Protein AF-A0A7S1CQ48-F1 (afdb_monomer)

Nearest PDB structures (foldseek):
  3hzj-assembly1_A  TM=7.759E-01  e=1.231E-02  Homo sapiens
  4p17-assembly2_B  TM=7.036E-01  e=7.770E-02  Chlamydomonas reinhardtii
  5tub-assembly2_B  TM=5.772E-01  e=1.248E-01  Squalomorphii
  5tuc-assembly2_B  TM=7.593E-01  e=6.379E-01  Sus scrofa
  5tuc-assembly1_A  TM=6.114E-01  e=2.347E-01  Sus scrofa

Sequence (136 aa):
DKYRLLIWRFLLRLPENHDAYRNLVSRGVHSSCEDLHLRYPIRDNRLFRKLRRCLSAVAFWSPVFGELPYLPALAFPFVKLFQRDDISAFETLLAVLLNWGSSWVETFPHAPLQLMGQAEVLLAHHDPELADHLRR

Mean predicted aligned error: 3.9 Å

Radius of gyration: 17.31 Å; Cα contacts (8 Å, |Δi|>4): 118; chains: 1; bounding box: 38×33×51 Å

Structure (mmCIF, N/CA/C/O backbone):
data_AF-A0A7S1CQ48-F1
#
_entry.id   AF-A0A7S1CQ48-F1
#
loop_
_atom_site.group_PDB
_atom_site.id
_atom_site.type_symbol
_atom_site.label_atom_id
_atom_site.label_alt_id
_atom_site.label_comp_id
_atom_site.label_asym_id
_atom_site.label_entity_id
_atom_site.label_seq_id
_atom_site.pdbx_PDB_ins_code
_atom_site.Cartn_x
_atom_site.Cartn_y
_atom_site.Cartn_z
_atom_site.occupancy
_atom_site.B_iso_or_equiv
_atom_site.auth_seq_id
_atom_site.auth_comp_id
_atom_site.auth_asym_id
_atom_site.auth_atom_id
_atom_site.pdbx_PDB_model_num
ATOM 1 N N . ASP A 1 1 ? -0.543 -20.454 6.769 1.00 64.56 1 ASP A N 1
ATOM 2 C CA . ASP A 1 1 ? -1.172 -19.215 7.292 1.00 64.56 1 ASP A CA 1
ATOM 3 C C . ASP A 1 1 ? -0.915 -18.859 8.757 1.00 64.56 1 ASP A C 1
ATOM 5 O O . ASP A 1 1 ? -0.738 -17.676 9.015 1.00 64.56 1 ASP A O 1
ATOM 9 N N . LYS A 1 2 ? -0.875 -19.809 9.710 1.00 80.19 2 LYS A N 1
ATOM 10 C CA . LYS A 1 2 ? -0.880 -19.541 11.171 1.00 80.19 2 LYS A CA 1
ATOM 11 C C . LYS A 1 2 ? 0.087 -18.450 11.674 1.00 80.19 2 LYS A C 1
ATOM 13 O O . LYS A 1 2 ? -0.277 -17.702 12.570 1.00 80.19 2 LYS A O 1
ATOM 18 N N . TYR A 1 3 ? 1.281 -18.334 11.090 1.00 91.62 3 TYR A N 1
ATOM 19 C CA . TYR A 1 3 ? 2.310 -17.372 11.521 1.00 91.62 3 TYR A CA 1
ATOM 20 C C . TYR A 1 3 ? 2.502 -16.193 10.570 1.00 91.62 3 TYR A C 1
ATOM 22 O O . TYR A 1 3 ? 3.353 -15.347 10.817 1.00 91.62 3 TYR A O 1
ATOM 30 N N . ARG A 1 4 ? 1.725 -16.109 9.483 1.00 90.69 4 ARG A N 1
ATOM 31 C CA . ARG A 1 4 ? 1.972 -15.135 8.412 1.00 90.69 4 ARG A CA 1
ATOM 32 C C . ARG A 1 4 ? 1.939 -13.696 8.930 1.00 90.69 4 ARG A C 1
ATOM 34 O O . ARG A 1 4 ? 2.836 -12.932 8.612 1.00 90.69 4 ARG A O 1
ATOM 41 N N . LEU A 1 5 ? 0.972 -13.359 9.785 1.00 92.00 5 LEU A N 1
ATOM 42 C CA . LEU A 1 5 ? 0.873 -12.034 10.414 1.00 92.00 5 LEU A CA 1
ATOM 43 C C . LEU A 1 5 ? 2.121 -11.682 11.235 1.00 92.00 5 LEU A C 1
ATOM 45 O O . LEU A 1 5 ? 2.645 -10.578 11.126 1.00 92.00 5 LEU A O 1
ATOM 49 N N . LEU A 1 6 ? 2.605 -12.642 12.025 1.00 92.31 6 LEU A N 1
ATOM 50 C CA . LEU A 1 6 ? 3.776 -12.468 12.879 1.00 92.31 6 LEU A CA 1
ATOM 51 C C . LEU A 1 6 ? 5.056 -12.329 12.048 1.00 92.31 6 LEU A C 1
ATOM 53 O O . LEU A 1 6 ? 5.876 -11.467 12.338 1.00 92.31 6 LEU A O 1
ATOM 57 N N . ILE A 1 7 ? 5.189 -13.120 10.980 1.00 94.06 7 ILE A N 1
ATOM 58 C CA . ILE A 1 7 ? 6.312 -13.034 10.039 1.00 94.06 7 ILE A CA 1
ATOM 59 C C . ILE A 1 7 ? 6.354 -11.652 9.380 1.00 94.06 7 ILE A C 1
ATOM 61 O O . ILE A 1 7 ? 7.412 -11.036 9.363 1.00 94.06 7 ILE A O 1
ATOM 65 N N . TRP A 1 8 ? 5.224 -11.134 8.887 1.00 94.56 8 TRP A N 1
ATOM 66 C CA . TRP A 1 8 ? 5.179 -9.796 8.285 1.00 94.56 8 TRP A CA 1
ATOM 67 C C . TRP A 1 8 ? 5.573 -8.701 9.281 1.00 94.56 8 TRP A C 1
ATOM 69 O O . TRP A 1 8 ? 6.428 -7.877 8.960 1.00 94.56 8 TRP A O 1
ATOM 79 N N . ARG A 1 9 ? 5.015 -8.731 10.501 1.00 94.31 9 ARG A N 1
ATOM 80 C CA . ARG A 1 9 ? 5.366 -7.779 11.571 1.00 94.31 9 ARG A CA 1
ATOM 81 C C . ARG A 1 9 ? 6.857 -7.812 11.896 1.00 94.31 9 ARG A C 1
ATOM 83 O O . ARG A 1 9 ? 7.485 -6.763 12.001 1.00 94.31 9 ARG A O 1
ATOM 90 N N . PHE A 1 10 ? 7.416 -9.015 12.008 1.00 95.81 10 PHE A N 1
ATOM 91 C CA . PHE A 1 10 ? 8.822 -9.227 12.327 1.00 95.81 10 PHE A CA 1
ATOM 92 C C . PHE A 1 10 ? 9.758 -8.772 11.199 1.00 95.81 10 PHE A C 1
ATOM 94 O O . PHE A 1 10 ? 10.683 -8.003 11.452 1.00 95.81 10 PHE A O 1
ATOM 101 N N . LEU A 1 11 ? 9.513 -9.212 9.959 1.00 95.56 11 LEU A N 1
ATOM 102 C CA . LEU A 1 11 ? 10.363 -8.889 8.807 1.00 95.56 11 LEU A CA 1
ATOM 103 C C . LEU A 1 11 ? 10.389 -7.387 8.520 1.00 95.56 11 LEU A C 1
ATOM 105 O O . LEU A 1 11 ? 11.448 -6.843 8.224 1.00 95.56 11 LEU A O 1
ATOM 109 N N . LEU A 1 12 ? 9.236 -6.723 8.631 1.00 95.56 12 LEU A N 1
ATOM 110 C CA . LEU A 1 12 ? 9.115 -5.288 8.373 1.00 95.56 12 LEU A CA 1
ATOM 111 C C . LEU A 1 12 ? 9.408 -4.414 9.595 1.00 95.56 12 LEU A C 1
ATOM 113 O O . LEU A 1 12 ? 9.446 -3.196 9.451 1.00 95.56 12 LEU A O 1
ATOM 117 N N . ARG A 1 13 ? 9.611 -5.014 10.777 1.00 96.12 13 ARG A N 1
ATOM 118 C CA . ARG A 1 13 ? 9.835 -4.307 12.050 1.00 96.12 13 ARG A CA 1
ATOM 119 C C . ARG A 1 13 ? 8.796 -3.205 12.277 1.00 96.12 13 ARG A C 1
ATOM 121 O O . ARG A 1 13 ? 9.150 -2.044 12.476 1.00 96.12 13 ARG A O 1
ATOM 128 N N . LEU A 1 14 ? 7.517 -3.574 12.183 1.00 96.38 14 LEU A N 1
ATOM 129 C CA . LEU A 1 14 ? 6.431 -2.598 12.272 1.00 96.38 14 LEU A CA 1
ATOM 130 C C . LEU A 1 14 ? 6.478 -1.853 13.619 1.00 96.38 14 LEU A C 1
ATOM 132 O O . LEU A 1 14 ? 6.674 -2.500 14.650 1.00 96.38 14 LEU A O 1
ATOM 136 N N . PRO A 1 15 ? 6.340 -0.515 13.616 1.00 95.94 15 PRO A N 1
ATOM 137 C CA . PRO A 1 15 ? 6.573 0.298 14.805 1.00 95.94 15 PRO A CA 1
ATOM 138 C C . PRO A 1 15 ? 5.411 0.292 15.803 1.00 95.94 15 PRO A C 1
ATOM 140 O O . PRO A 1 15 ? 5.616 0.724 16.935 1.00 95.94 15 PRO A O 1
ATOM 143 N N . GLU A 1 16 ? 4.215 -0.157 15.410 1.00 96.06 16 GLU A N 1
ATOM 144 C CA . GLU A 1 16 ? 3.016 -0.163 16.259 1.00 96.06 16 GLU A CA 1
ATOM 145 C C . GLU A 1 16 ? 2.691 1.235 16.823 1.00 96.06 16 GLU A C 1
ATOM 147 O O . GLU A 1 16 ? 2.298 1.410 17.979 1.00 96.06 16 GLU A O 1
ATOM 152 N N . ASN A 1 17 ? 2.849 2.271 15.993 1.00 97.25 17 ASN A N 1
ATOM 153 C CA . ASN A 1 17 ? 2.644 3.662 16.385 1.00 97.25 17 ASN A CA 1
ATOM 154 C C . ASN A 1 17 ? 1.151 4.027 16.383 1.00 97.25 17 ASN A C 1
ATOM 156 O O . ASN A 1 17 ? 0.624 4.719 15.501 1.00 97.25 17 ASN A O 1
ATOM 160 N N . HIS A 1 18 ? 0.456 3.544 17.412 1.00 97.44 18 HIS A N 1
ATOM 161 C CA . HIS A 1 18 ? -0.978 3.742 17.599 1.00 97.44 18 HIS A CA 1
ATOM 162 C C . HIS A 1 18 ? -1.393 5.214 17.627 1.00 97.44 18 HIS A C 1
ATOM 164 O O . HIS A 1 18 ? -2.483 5.542 17.1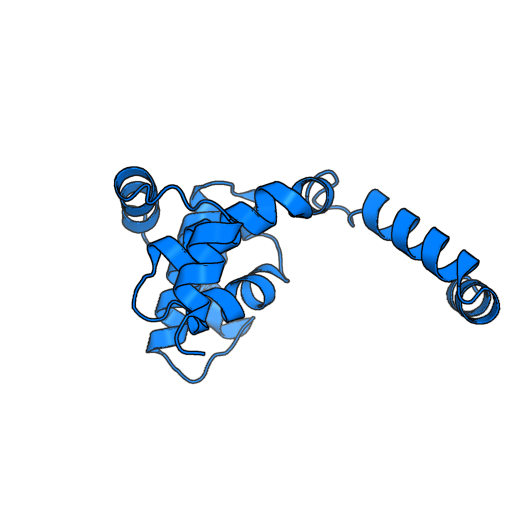57 1.00 97.44 18 HIS A O 1
ATOM 170 N N . ASP A 1 19 ? -0.557 6.107 18.149 1.00 97.94 19 ASP A N 1
ATOM 171 C CA . ASP A 1 19 ? -0.885 7.528 18.272 1.00 97.94 19 ASP A CA 1
ATOM 172 C C . ASP A 1 19 ? -0.874 8.230 16.918 1.00 97.94 19 ASP A C 1
ATOM 174 O O . ASP A 1 19 ? -1.844 8.911 16.567 1.00 97.94 19 ASP A O 1
ATOM 178 N N . ALA A 1 20 ? 0.174 8.008 16.121 1.00 97.06 20 ALA A N 1
ATOM 179 C CA . ALA A 1 20 ? 0.257 8.549 14.770 1.00 97.06 20 ALA A CA 1
ATOM 180 C C . ALA A 1 20 ? -0.879 8.010 13.889 1.00 97.06 20 ALA A C 1
ATOM 182 O O . ALA A 1 20 ? -1.566 8.784 13.218 1.00 97.06 20 ALA A O 1
ATOM 183 N N . TYR A 1 21 ? -1.140 6.699 13.947 1.00 98.00 21 TYR A N 1
ATOM 184 C CA . TYR A 1 21 ? -2.223 6.091 13.176 1.00 98.00 21 TYR A CA 1
ATOM 185 C C . TYR A 1 21 ? -3.600 6.641 13.573 1.00 98.00 21 TYR A C 1
ATOM 187 O O . TYR A 1 21 ? -4.394 7.013 12.704 1.00 98.00 21 TYR A O 1
ATOM 195 N N . ARG A 1 22 ? -3.885 6.765 14.879 1.00 97.94 22 ARG A N 1
ATOM 196 C CA . ARG A 1 22 ? -5.148 7.348 15.364 1.00 97.94 22 ARG A CA 1
ATOM 197 C C . ARG A 1 22 ? -5.339 8.789 14.894 1.00 97.94 22 ARG A C 1
ATOM 199 O O . ARG A 1 22 ? -6.450 9.133 14.498 1.00 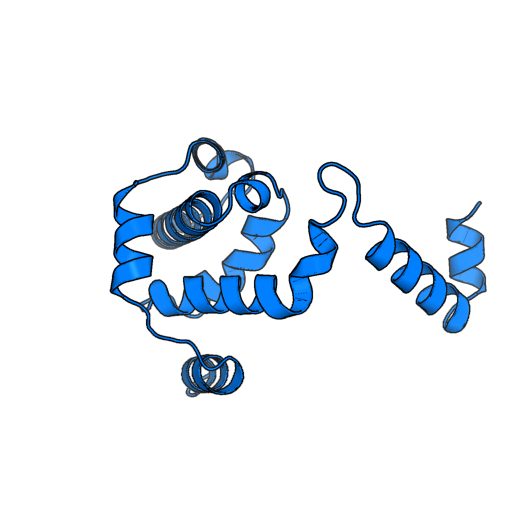97.94 22 ARG A O 1
ATOM 206 N N . ASN A 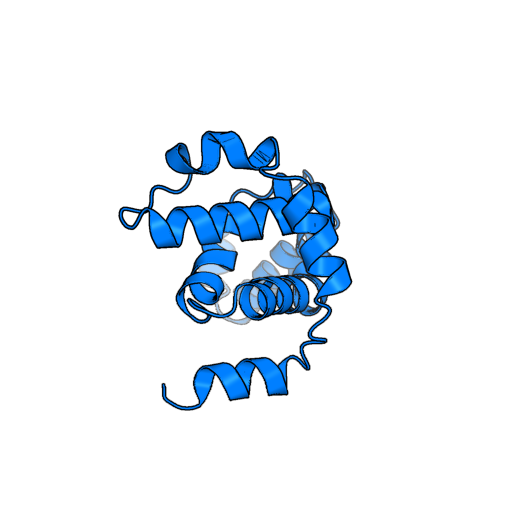1 23 ? -4.276 9.594 14.886 1.00 98.25 23 ASN A N 1
ATOM 207 C CA . ASN A 1 23 ? -4.309 10.978 14.402 1.00 98.25 23 ASN A CA 1
ATOM 208 C C . ASN A 1 23 ? -4.615 11.102 12.902 1.00 98.25 23 ASN A C 1
ATOM 210 O O . ASN A 1 23 ? -5.175 12.108 12.469 1.00 98.25 23 ASN A O 1
ATOM 214 N N . LEU A 1 24 ? -4.237 10.110 12.095 1.00 98.06 24 LEU A N 1
ATOM 215 C CA . LEU A 1 24 ? -4.564 10.087 10.668 1.00 98.06 24 LEU A CA 1
ATOM 216 C C . LEU A 1 24 ? -6.007 9.630 10.442 1.00 98.06 24 LEU A C 1
ATOM 218 O O . LEU A 1 24 ? -6.742 10.248 9.677 1.00 98.06 24 LEU A O 1
ATOM 222 N N . VAL A 1 25 ? -6.435 8.574 11.138 1.00 97.44 25 VAL A N 1
ATOM 223 C CA . VAL A 1 25 ? -7.792 8.020 11.002 1.00 97.44 25 VAL A CA 1
ATOM 224 C C . VAL A 1 25 ? -8.866 8.979 11.521 1.00 97.44 25 VAL A C 1
ATOM 226 O O . VAL A 1 25 ? -9.965 9.011 10.965 1.00 97.44 25 VAL A O 1
ATOM 229 N N . SER A 1 26 ? -8.572 9.777 12.553 1.00 97.88 26 SER A N 1
ATOM 230 C CA . SER A 1 26 ? -9.516 10.758 13.109 1.00 97.88 26 SER A CA 1
ATOM 231 C C . SER A 1 26 ? -9.922 11.847 12.109 1.00 97.88 26 SER A C 1
ATOM 233 O O . SER A 1 26 ? -10.985 12.441 12.267 1.00 97.88 26 SER A O 1
ATOM 235 N N . ARG A 1 27 ? -9.133 12.063 11.048 1.00 97.81 27 ARG A N 1
ATOM 236 C CA . ARG A 1 27 ? -9.431 13.009 9.959 1.00 97.81 27 ARG A CA 1
ATOM 237 C C . ARG A 1 27 ? -10.532 12.522 9.012 1.00 97.81 27 ARG A C 1
ATOM 239 O O . ARG A 1 27 ? -10.995 13.283 8.171 1.00 97.81 27 ARG A O 1
ATOM 246 N N . GLY A 1 28 ? -10.976 11.273 9.151 1.00 97.06 28 GLY A N 1
ATOM 247 C CA . GLY A 1 28 ? -12.082 10.722 8.377 1.00 97.06 28 GLY A CA 1
ATOM 248 C C . GLY A 1 28 ? -11.663 10.206 7.000 1.00 97.06 28 GLY A C 1
ATOM 249 O O . GLY A 1 28 ? -10.629 9.556 6.852 1.00 97.06 28 GLY A O 1
ATOM 250 N N . VAL A 1 29 ? -12.525 10.409 6.003 1.00 97.69 29 VAL A N 1
ATOM 251 C CA . VAL A 1 29 ? -12.284 9.971 4.621 1.00 97.69 29 VAL A CA 1
ATOM 252 C C . VAL A 1 29 ? -11.607 11.109 3.864 1.00 97.69 29 VAL A C 1
ATOM 254 O O . VAL A 1 29 ? -12.094 12.233 3.887 1.00 97.69 29 VAL A O 1
ATOM 257 N N . HIS A 1 30 ? -10.486 10.814 3.211 1.00 98.00 30 HIS A N 1
ATOM 258 C CA . HIS A 1 30 ? -9.790 11.774 2.355 1.00 98.00 30 HIS A CA 1
ATOM 259 C C . HIS A 1 30 ? -10.579 11.990 1.053 1.00 98.00 30 HIS A C 1
ATOM 261 O O . HIS A 1 30 ? -11.160 11.030 0.541 1.00 98.00 30 HIS A O 1
ATOM 267 N N . SER A 1 31 ? -10.554 13.199 0.484 1.00 96.88 31 SER A N 1
ATOM 268 C CA . SER A 1 31 ? -11.293 13.545 -0.747 1.00 96.88 31 SER A CA 1
ATOM 269 C C . SER A 1 31 ? -10.954 12.612 -1.914 1.00 96.88 31 SER A C 1
ATOM 271 O O . SER A 1 31 ? -11.837 12.085 -2.585 1.00 96.88 31 SER A O 1
ATOM 273 N N . SER A 1 32 ? -9.672 12.271 -2.073 1.00 95.38 32 SER A N 1
ATOM 274 C CA . SER A 1 32 ? -9.217 11.310 -3.089 1.00 95.38 32 SER A CA 1
ATOM 275 C C . SER A 1 32 ? -9.779 9.888 -2.920 1.00 95.38 32 SER A C 1
ATOM 277 O O . SER A 1 32 ? -9.591 9.047 -3.796 1.00 95.38 32 SER A O 1
ATOM 279 N N . CYS A 1 33 ? -10.456 9.579 -1.810 1.00 96.00 33 CYS A N 1
ATOM 280 C CA . CYS A 1 33 ? -11.051 8.275 -1.511 1.00 96.00 33 CYS A CA 1
ATOM 281 C C . CYS A 1 33 ? -12.591 8.263 -1.560 1.00 96.00 33 CYS A C 1
ATOM 283 O O . CYS A 1 33 ? -13.178 7.203 -1.308 1.00 96.00 33 CYS A O 1
ATOM 285 N N . GLU A 1 34 ? -13.254 9.381 -1.873 1.00 94.81 34 GLU A N 1
ATOM 286 C CA . GLU A 1 34 ? -14.724 9.472 -1.943 1.00 94.81 34 GLU A CA 1
ATOM 287 C C . GLU A 1 34 ? -15.290 8.505 -2.998 1.00 94.81 34 GLU A C 1
ATOM 289 O O . GLU A 1 34 ? -16.062 7.587 -2.684 1.00 94.81 34 GLU A O 1
ATOM 294 N N . ASP A 1 35 ? -14.754 8.585 -4.214 1.00 94.31 35 ASP A N 1
ATOM 295 C CA . ASP A 1 35 ? -15.160 7.768 -5.364 1.00 94.31 35 ASP A CA 1
ATOM 296 C C . ASP A 1 35 ? -14.418 6.429 -5.466 1.00 94.31 35 ASP A C 1
ATOM 298 O O . ASP A 1 35 ? -14.372 5.781 -6.516 1.00 94.31 35 ASP A O 1
ATOM 302 N N . LEU A 1 36 ? -13.810 5.963 -4.369 1.00 95.81 36 LEU A N 1
ATOM 303 C CA . LEU A 1 36 ? -13.073 4.694 -4.367 1.00 95.81 36 LEU A CA 1
ATOM 304 C C . LEU A 1 36 ? -13.954 3.503 -4.782 1.00 95.81 36 LEU A C 1
ATOM 306 O O . LEU A 1 36 ? -13.472 2.579 -5.426 1.00 95.81 36 LEU A O 1
ATOM 310 N N . HIS A 1 37 ? -15.239 3.526 -4.435 1.00 94.56 37 HIS A N 1
ATOM 311 C CA . HIS A 1 37 ? -16.184 2.455 -4.754 1.00 94.56 37 HIS A CA 1
ATOM 312 C C . HIS A 1 37 ? -16.426 2.290 -6.263 1.00 94.56 37 HIS A C 1
ATOM 314 O O . HIS A 1 37 ? -16.696 1.176 -6.707 1.00 94.56 37 HIS A O 1
ATOM 320 N N . LEU A 1 38 ? -16.290 3.372 -7.038 1.00 94.94 38 LEU A N 1
ATOM 321 C CA . LEU A 1 38 ? -16.411 3.357 -8.497 1.00 94.94 38 LEU A CA 1
ATOM 322 C C . LEU A 1 38 ? -15.145 2.788 -9.148 1.00 94.94 38 LEU A C 1
ATOM 324 O O . LEU A 1 38 ? -15.229 1.982 -10.069 1.00 94.94 38 LEU A O 1
ATOM 328 N N . ARG A 1 39 ? -13.968 3.180 -8.643 1.00 93.62 39 ARG A N 1
ATOM 329 C CA . ARG A 1 39 ? -12.663 2.794 -9.211 1.00 93.62 39 ARG A CA 1
ATOM 330 C C . ARG A 1 39 ? -12.184 1.409 -8.772 1.00 93.62 39 ARG A C 1
ATOM 332 O O . ARG A 1 39 ? -11.457 0.752 -9.509 1.00 93.62 39 ARG A O 1
ATOM 339 N N . TYR A 1 40 ? -12.563 0.968 -7.574 1.00 95.19 40 TYR A N 1
ATOM 340 C CA . TYR A 1 40 ? -12.155 -0.317 -7.006 1.00 95.19 40 TYR A CA 1
ATOM 341 C C . TYR A 1 40 ? -13.329 -0.985 -6.260 1.00 95.19 40 TYR A C 1
ATOM 343 O O . TYR A 1 40 ? -13.383 -0.971 -5.023 1.00 95.19 40 TYR A O 1
ATOM 351 N N . PRO A 1 41 ? -14.309 -1.549 -6.995 1.00 94.00 41 PRO A N 1
ATOM 352 C CA . PRO A 1 41 ? -15.507 -2.129 -6.399 1.00 94.00 41 PRO A CA 1
ATOM 353 C C . PRO A 1 41 ? -15.187 -3.420 -5.631 1.00 94.00 41 PRO A C 1
ATOM 355 O O . PRO A 1 41 ? -14.661 -4.388 -6.179 1.00 94.00 41 PRO A O 1
ATOM 358 N N . ILE A 1 42 ? -15.561 -3.464 -4.350 1.00 95.12 42 ILE A N 1
ATOM 359 C CA . ILE A 1 42 ? -15.420 -4.643 -3.483 1.00 95.12 42 ILE A CA 1
ATOM 360 C C . ILE A 1 42 ? -16.802 -5.030 -2.957 1.00 95.12 42 ILE A C 1
ATOM 362 O O . ILE A 1 42 ? -17.481 -4.215 -2.340 1.00 95.12 42 ILE A O 1
ATOM 366 N N . ARG A 1 43 ? -17.198 -6.296 -3.146 1.00 94.19 43 ARG A N 1
ATOM 367 C CA . ARG A 1 43 ? -18.500 -6.815 -2.675 1.00 94.19 43 ARG A CA 1
ATOM 368 C C . ARG A 1 43 ? -18.631 -6.821 -1.147 1.00 94.19 43 ARG A C 1
ATOM 370 O O . ARG A 1 43 ? -19.707 -6.580 -0.613 1.00 94.19 43 ARG A O 1
ATOM 377 N N . ASP A 1 44 ? -17.546 -7.117 -0.434 1.00 96.50 44 ASP A N 1
ATOM 378 C CA . ASP A 1 44 ? -17.519 -7.089 1.030 1.00 96.50 44 ASP A CA 1
ATOM 379 C C . ASP A 1 44 ? -17.411 -5.643 1.547 1.00 96.50 44 ASP A C 1
ATOM 381 O O . ASP A 1 44 ? -16.331 -5.050 1.595 1.00 96.50 44 ASP A O 1
ATOM 385 N N . ASN A 1 45 ? -18.541 -5.095 2.002 1.00 95.69 45 ASN A N 1
ATOM 386 C CA . ASN A 1 45 ? -18.641 -3.740 2.553 1.00 95.69 45 ASN A CA 1
ATOM 387 C C . ASN A 1 45 ? -17.799 -3.510 3.819 1.00 95.69 45 ASN A C 1
ATOM 389 O O . ASN A 1 45 ? -17.434 -2.371 4.133 1.00 95.69 45 ASN A O 1
ATOM 393 N N . ARG A 1 46 ? -17.510 -4.551 4.609 1.00 95.81 46 ARG A N 1
ATOM 394 C CA . ARG A 1 46 ? -16.648 -4.413 5.790 1.00 95.81 46 ARG A CA 1
ATOM 395 C C . ARG A 1 46 ? -15.196 -4.272 5.352 1.00 95.81 46 ARG A C 1
ATOM 397 O O . ARG A 1 46 ? -14.503 -3.387 5.856 1.00 95.81 46 ARG A O 1
ATOM 404 N N . LEU A 1 47 ? -14.768 -5.101 4.406 1.00 96.62 47 LEU A N 1
ATOM 405 C CA . LEU A 1 47 ? -13.429 -5.035 3.831 1.00 96.62 47 LEU A CA 1
ATOM 406 C C . LEU A 1 47 ? -13.212 -3.728 3.058 1.00 96.62 47 LEU A C 1
ATOM 408 O O . LEU A 1 47 ? -12.187 -3.075 3.248 1.00 96.62 47 LEU A O 1
ATOM 412 N N . PHE A 1 48 ? -14.206 -3.290 2.282 1.00 97.38 48 PHE A N 1
ATOM 413 C CA . PHE A 1 48 ? -14.174 -2.011 1.573 1.00 97.38 48 PHE A CA 1
ATOM 414 C C . PHE A 1 48 ? -13.965 -0.828 2.525 1.00 97.38 48 PHE A C 1
ATOM 416 O O . PHE 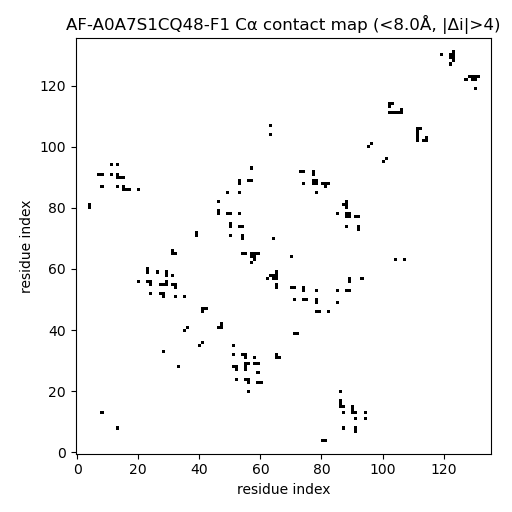A 1 48 ? -13.076 -0.005 2.314 1.00 97.38 48 PHE A O 1
ATOM 423 N N . ARG A 1 49 ? -14.732 -0.759 3.624 1.00 96.75 49 ARG A N 1
ATOM 424 C CA . ARG A 1 49 ? -14.582 0.313 4.624 1.00 96.75 49 ARG A CA 1
ATOM 425 C C . ARG A 1 49 ? -13.188 0.339 5.253 1.00 96.75 49 ARG A C 1
ATOM 427 O O . ARG A 1 49 ? -12.664 1.424 5.500 1.00 96.75 49 ARG A O 1
ATOM 434 N N . LYS A 1 50 ? -12.587 -0.831 5.495 1.00 97.56 50 LYS A N 1
ATOM 435 C CA . LYS A 1 50 ? -11.213 -0.943 6.009 1.00 97.56 50 LYS A CA 1
ATOM 436 C C . LYS A 1 50 ? -10.188 -0.456 4.990 1.00 97.56 50 LYS A C 1
ATOM 438 O O . LYS A 1 50 ? -9.328 0.344 5.345 1.00 97.56 50 LYS A O 1
ATOM 443 N N . LEU A 1 51 ? -10.325 -0.869 3.729 1.00 98.00 51 LEU A N 1
ATOM 444 C CA . LEU A 1 51 ? -9.451 -0.412 2.649 1.00 98.00 51 LEU A CA 1
ATOM 445 C C . LEU A 1 51 ? -9.534 1.109 2.490 1.00 98.00 51 LEU A C 1
ATOM 447 O O . LEU A 1 51 ? -8.505 1.777 2.503 1.00 98.00 51 LEU A O 1
ATOM 451 N N . ARG A 1 52 ? -10.750 1.665 2.424 1.00 97.81 52 ARG A N 1
ATOM 452 C CA . ARG A 1 52 ? -10.963 3.111 2.277 1.00 97.81 52 ARG A CA 1
ATOM 453 C C . ARG A 1 52 ? -10.325 3.904 3.413 1.00 97.81 52 ARG A C 1
ATOM 455 O O . ARG A 1 52 ? -9.675 4.911 3.157 1.00 97.81 52 ARG A O 1
ATOM 462 N N . ARG A 1 53 ? -10.472 3.437 4.658 1.00 97.94 53 ARG A N 1
ATOM 463 C CA . ARG A 1 53 ? -9.829 4.049 5.831 1.00 97.94 53 ARG A CA 1
ATOM 464 C C . ARG A 1 53 ? -8.305 3.994 5.736 1.00 97.94 53 ARG A C 1
ATOM 466 O O . ARG A 1 53 ? -7.657 4.997 6.004 1.00 97.94 53 ARG A O 1
ATOM 473 N N . CYS A 1 54 ? -7.749 2.846 5.348 1.00 98.25 54 CYS A N 1
ATOM 474 C CA . CYS A 1 54 ? -6.308 2.678 5.173 1.00 98.25 54 CYS A CA 1
ATOM 475 C C . CYS A 1 54 ? -5.760 3.649 4.118 1.00 98.25 54 CYS A C 1
ATOM 477 O O . CYS A 1 54 ? -4.806 4.368 4.391 1.00 98.25 54 CYS A O 1
ATOM 479 N N . LEU A 1 55 ? -6.400 3.726 2.949 1.00 98.25 55 LEU A N 1
ATOM 480 C CA . LEU A 1 55 ? -6.000 4.631 1.869 1.00 98.25 55 LEU A CA 1
ATOM 481 C C . LEU A 1 55 ? -6.161 6.106 2.255 1.00 98.25 55 LEU A C 1
ATOM 483 O O . LEU A 1 55 ? -5.275 6.902 1.968 1.00 98.25 55 LEU A O 1
ATOM 487 N N . SER A 1 56 ? -7.238 6.461 2.966 1.00 98.44 56 SER A N 1
ATOM 488 C CA . SER A 1 56 ? -7.423 7.825 3.481 1.00 98.44 56 SER A CA 1
ATOM 489 C C . SER A 1 56 ? -6.309 8.210 4.452 1.00 98.44 56 SER A C 1
ATOM 491 O O . SER A 1 56 ? -5.742 9.289 4.326 1.00 98.44 56 SER A O 1
ATOM 493 N N . ALA A 1 57 ? -5.940 7.319 5.379 1.00 98.38 57 ALA A N 1
ATOM 494 C CA . ALA A 1 57 ? -4.833 7.562 6.302 1.00 98.38 57 ALA A CA 1
ATOM 495 C C . ALA A 1 57 ? -3.492 7.738 5.566 1.00 98.38 57 ALA A C 1
ATOM 497 O O . ALA A 1 57 ? -2.713 8.612 5.937 1.00 98.38 57 ALA A O 1
ATOM 498 N N . VAL A 1 58 ? -3.237 6.956 4.508 1.00 97.88 58 VAL A N 1
ATOM 499 C CA . VAL A 1 58 ? -2.027 7.103 3.677 1.00 97.88 58 VAL A CA 1
ATOM 500 C C . VAL A 1 58 ? -2.029 8.43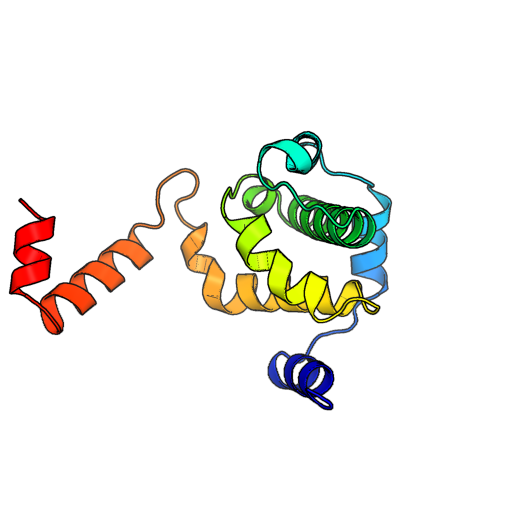5 2.926 1.00 97.88 58 VAL A C 1
ATOM 502 O O . VAL A 1 58 ? -1.014 9.124 2.934 1.00 97.88 58 VAL A O 1
ATOM 505 N N . ALA A 1 59 ? -3.161 8.838 2.348 1.00 97.38 59 ALA A N 1
ATOM 506 C CA . ALA A 1 59 ? -3.291 10.122 1.659 1.00 97.38 59 ALA A CA 1
ATOM 507 C C . ALA A 1 59 ? -3.115 11.320 2.613 1.00 97.38 59 ALA A C 1
ATOM 509 O O . ALA A 1 59 ? -2.465 12.298 2.261 1.00 97.38 59 ALA A O 1
ATOM 510 N N . PHE A 1 60 ? -3.613 11.230 3.854 1.00 98.12 60 PHE A N 1
ATOM 511 C CA . PHE A 1 60 ? -3.349 12.249 4.878 1.00 98.12 60 PHE A CA 1
ATOM 512 C C . PHE A 1 60 ? -1.893 12.275 5.351 1.00 98.12 60 PHE A C 1
ATOM 514 O O . PHE A 1 60 ? -1.425 13.327 5.786 1.00 98.12 60 PHE A O 1
ATOM 521 N N . TRP A 1 61 ? -1.196 11.136 5.319 1.00 97.06 61 TRP A N 1
ATOM 522 C CA . TRP A 1 61 ? 0.223 11.060 5.663 1.00 97.06 61 TRP A CA 1
ATOM 523 C C . TRP A 1 61 ? 1.097 11.667 4.561 1.00 97.06 61 TRP A C 1
ATOM 525 O O . TRP A 1 61 ? 2.027 12.411 4.861 1.00 97.06 61 TRP A O 1
ATOM 535 N N . SER A 1 62 ? 0.774 11.398 3.295 1.00 94.88 62 SER A N 1
ATOM 536 C CA . SER A 1 62 ? 1.410 12.043 2.150 1.00 94.88 62 SER A CA 1
ATOM 537 C C . SER A 1 62 ? 0.437 12.115 0.956 1.00 94.88 62 SER A C 1
ATOM 539 O O . SER A 1 62 ? 0.067 11.070 0.405 1.00 94.88 62 SER A O 1
ATOM 541 N N . PRO A 1 63 ? 0.020 13.332 0.537 1.00 93.38 63 PRO A N 1
ATOM 542 C CA . PRO A 1 63 ? -1.022 13.525 -0.475 1.00 93.38 63 PRO A CA 1
ATOM 543 C C . PRO A 1 63 ? -0.748 12.857 -1.824 1.00 93.38 63 PRO A C 1
ATOM 545 O O . PRO A 1 63 ? -1.690 12.395 -2.461 1.00 93.38 63 PRO A O 1
ATOM 548 N N . VAL A 1 64 ? 0.523 12.734 -2.236 1.00 93.50 64 VAL A N 1
ATOM 549 C CA . VAL A 1 64 ? 0.904 12.124 -3.526 1.00 93.50 64 VAL A CA 1
ATOM 550 C C . VAL A 1 64 ? 0.360 10.702 -3.677 1.00 93.50 64 VAL A C 1
ATOM 552 O O . VAL A 1 64 ? -0.085 10.315 -4.752 1.00 93.50 64 VAL A O 1
ATOM 555 N N . PHE A 1 65 ? 0.306 9.933 -2.587 1.00 94.12 65 PHE A N 1
ATOM 556 C CA . PHE A 1 65 ? -0.224 8.571 -2.612 1.00 94.12 65 PHE A CA 1
ATOM 557 C C . PHE A 1 65 ? -1.744 8.539 -2.807 1.00 94.12 65 PHE A C 1
ATOM 559 O O . PHE A 1 65 ? -2.272 7.561 -3.334 1.00 94.12 65 PHE A O 1
ATOM 566 N N . GLY A 1 66 ? -2.455 9.606 -2.435 1.00 93.00 66 GLY A N 1
ATOM 567 C CA . GLY A 1 66 ? -3.889 9.742 -2.678 1.00 93.00 66 GLY A CA 1
ATOM 568 C C . GLY A 1 66 ? -4.254 9.781 -4.164 1.00 93.00 66 GLY A C 1
ATOM 569 O O . GLY A 1 66 ? -5.371 9.401 -4.510 1.00 93.00 66 GLY A O 1
ATOM 570 N N . GLU A 1 67 ? -3.310 10.176 -5.018 1.00 92.31 67 GLU A N 1
ATOM 571 C CA . GLU A 1 67 ? -3.492 10.321 -6.464 1.00 92.31 67 GLU A CA 1
ATOM 572 C C . GLU A 1 67 ? -3.080 9.068 -7.258 1.00 92.31 67 GLU A C 1
ATOM 574 O O . GLU A 1 67 ? -3.304 8.988 -8.465 1.00 92.31 67 GLU A O 1
ATOM 579 N N . LEU A 1 68 ? -2.496 8.054 -6.607 1.00 91.75 68 LEU A N 1
ATOM 580 C CA . LEU A 1 68 ? -1.990 6.868 -7.298 1.00 91.75 68 LEU A CA 1
ATOM 581 C C . LEU A 1 68 ? -3.116 5.865 -7.612 1.00 91.75 68 LEU A C 1
ATOM 583 O O . LEU A 1 68 ? -3.669 5.248 -6.693 1.00 91.75 68 LEU A O 1
ATOM 587 N N . PRO A 1 69 ? -3.419 5.591 -8.897 1.00 90.81 69 PRO A N 1
ATOM 588 C CA . PRO A 1 69 ? -4.557 4.751 -9.278 1.00 90.81 69 PRO A CA 1
ATOM 589 C C . PRO A 1 69 ? -4.382 3.273 -8.897 1.00 90.81 69 PRO A C 1
ATOM 591 O O . PRO A 1 69 ? -5.365 2.569 -8.675 1.00 90.81 69 PRO A O 1
ATOM 594 N N . TYR A 1 70 ? -3.140 2.793 -8.786 1.00 91.50 70 TYR A N 1
ATOM 595 C CA . TYR A 1 70 ? -2.823 1.406 -8.429 1.00 91.50 70 TYR A CA 1
ATOM 596 C C . TYR A 1 70 ? -2.755 1.160 -6.914 1.00 91.50 70 TYR A C 1
ATOM 598 O O . TYR A 1 70 ? -2.708 0.006 -6.477 1.00 91.50 70 TYR A O 1
ATOM 606 N N . LEU A 1 71 ? -2.765 2.213 -6.089 1.00 95.25 71 LEU A N 1
ATOM 607 C CA . LEU A 1 71 ? -2.596 2.075 -4.643 1.00 95.25 71 LEU A CA 1
ATOM 608 C C . LEU A 1 71 ? -3.678 1.208 -3.969 1.00 95.25 71 LEU A C 1
ATOM 610 O O . LEU A 1 71 ? -3.316 0.408 -3.104 1.00 95.25 71 LEU A O 1
ATOM 614 N N . PRO A 1 72 ? -4.972 1.262 -4.355 1.00 97.06 72 PRO A N 1
ATOM 615 C CA . PRO A 1 72 ? -5.977 0.353 -3.805 1.00 97.06 72 PRO A CA 1
ATOM 616 C C . PRO A 1 72 ? -5.641 -1.123 -4.026 1.00 97.06 72 PRO A C 1
ATOM 618 O O . PRO A 1 72 ? -5.792 -1.929 -3.106 1.00 97.06 72 PRO A O 1
ATOM 621 N N . ALA A 1 73 ? -5.137 -1.472 -5.213 1.00 96.62 73 ALA A N 1
ATOM 622 C CA . ALA A 1 73 ? -4.745 -2.837 -5.541 1.00 96.62 73 ALA A CA 1
ATOM 623 C C . ALA A 1 73 ? -3.517 -3.288 -4.735 1.00 96.62 73 ALA A C 1
ATOM 625 O O . ALA A 1 73 ? -3.479 -4.429 -4.278 1.00 96.62 73 ALA A O 1
ATOM 626 N N . LEU A 1 74 ? -2.559 -2.386 -4.497 1.00 96.38 74 LEU A N 1
ATOM 627 C CA . LEU A 1 74 ? -1.394 -2.651 -3.649 1.00 96.38 74 LEU A CA 1
ATOM 628 C C . LEU A 1 74 ? -1.773 -2.818 -2.167 1.00 96.38 74 LEU A C 1
ATOM 630 O O . LEU A 1 74 ? -1.248 -3.692 -1.482 1.00 96.38 74 LEU A O 1
ATOM 634 N N . ALA A 1 75 ? -2.695 -1.996 -1.665 1.00 97.75 75 ALA A N 1
ATOM 635 C CA . ALA A 1 75 ? -3.119 -1.993 -0.266 1.00 97.75 75 ALA A CA 1
ATOM 636 C C . ALA A 1 75 ? -4.040 -3.172 0.093 1.00 97.75 75 ALA A C 1
ATOM 638 O O . ALA A 1 75 ? -4.013 -3.684 1.219 1.00 97.75 75 ALA A O 1
ATOM 639 N N . PHE A 1 76 ? -4.877 -3.608 -0.852 1.00 97.81 76 PHE A N 1
ATOM 640 C CA . PHE A 1 76 ? -5.923 -4.602 -0.617 1.00 97.81 76 PHE A CA 1
ATOM 641 C C . PHE A 1 76 ? -5.426 -5.929 -0.008 1.00 97.81 76 PHE A C 1
ATOM 643 O O . PHE A 1 76 ? -6.040 -6.382 0.965 1.00 97.81 76 PHE A O 1
ATOM 650 N N . PRO A 1 77 ? -4.327 -6.554 -0.481 1.00 96.62 77 PRO A N 1
ATOM 651 C CA . PRO A 1 77 ? -3.796 -7.778 0.114 1.00 96.62 77 PRO A CA 1
ATOM 652 C C . PRO A 1 77 ? -3.467 -7.634 1.602 1.00 96.62 77 PRO A C 1
ATOM 654 O O . PRO A 1 77 ? -3.757 -8.549 2.374 1.00 96.62 77 PRO A O 1
ATOM 657 N N . PHE A 1 78 ? -2.918 -6.490 2.022 1.00 97.19 78 PHE A N 1
ATOM 658 C CA . PHE A 1 78 ? -2.552 -6.239 3.418 1.00 97.19 78 PHE A CA 1
ATOM 659 C C . PHE A 1 78 ? -3.785 -6.011 4.288 1.00 97.19 78 PHE A C 1
ATOM 661 O O . PHE A 1 78 ? -3.911 -6.618 5.349 1.00 97.19 78 PHE A O 1
ATOM 668 N N . VAL A 1 79 ? -4.756 -5.235 3.805 1.00 97.38 79 VAL A N 1
ATOM 669 C CA . VAL A 1 79 ? -6.035 -5.036 4.509 1.00 97.38 79 VAL A CA 1
ATOM 670 C C . VAL A 1 79 ? -6.791 -6.363 4.658 1.00 97.38 79 VAL A C 1
ATOM 672 O O . VAL A 1 79 ? -7.360 -6.654 5.713 1.00 97.38 79 VAL A O 1
ATOM 675 N N . LYS A 1 80 ? -6.772 -7.206 3.619 1.00 95.88 80 LYS A N 1
ATOM 676 C CA . LYS A 1 80 ? -7.372 -8.546 3.649 1.00 95.88 80 LYS A CA 1
ATOM 677 C C . LYS A 1 80 ? -6.604 -9.509 4.556 1.00 95.88 80 LYS A C 1
ATOM 679 O O . LYS A 1 80 ? -7.221 -10.414 5.114 1.00 95.88 80 LYS A O 1
ATOM 684 N N . LEU A 1 81 ? -5.291 -9.342 4.691 1.00 95.19 81 LEU A N 1
ATOM 685 C CA . LEU A 1 81 ? -4.440 -10.146 5.562 1.00 95.19 81 LEU A CA 1
ATOM 686 C C . LEU A 1 81 ? -4.675 -9.805 7.038 1.00 95.19 81 LEU A C 1
ATOM 688 O O . LEU A 1 81 ? -5.031 -10.674 7.830 1.00 95.19 81 LEU A O 1
ATOM 692 N N . PHE A 1 82 ? -4.531 -8.534 7.397 1.00 94.75 82 PHE A N 1
ATOM 693 C CA . PHE A 1 82 ? -4.598 -8.037 8.768 1.00 94.75 82 PHE A CA 1
ATOM 694 C C . PHE A 1 82 ? -6.025 -7.661 9.186 1.00 94.75 82 PHE A C 1
ATOM 696 O O . PHE A 1 82 ? -6.234 -6.678 9.878 1.00 94.75 82 PHE A O 1
ATOM 703 N N . GLN A 1 83 ? -7.043 -8.434 8.799 1.00 89.75 83 GLN A N 1
ATOM 704 C CA . GLN A 1 83 ? -8.466 -8.061 8.926 1.00 89.75 83 GLN A CA 1
ATOM 705 C C . GLN A 1 83 ? -8.905 -7.477 10.280 1.00 89.75 83 GLN A C 1
ATOM 707 O O . GLN A 1 83 ? -9.899 -6.755 10.332 1.00 89.75 83 GLN A O 1
ATOM 712 N N . ARG A 1 84 ? -8.245 -7.833 11.386 1.00 92.50 84 ARG A N 1
ATOM 713 C CA . ARG A 1 84 ? -8.557 -7.364 12.748 1.00 92.50 84 ARG A CA 1
ATOM 714 C C . ARG A 1 84 ? -7.588 -6.299 13.275 1.00 92.50 84 ARG A C 1
ATOM 716 O O . ARG A 1 84 ? -7.875 -5.706 14.305 1.00 92.50 84 ARG A O 1
ATOM 723 N N . ASP A 1 85 ? -6.490 -6.064 12.572 1.00 95.06 85 ASP A N 1
ATOM 724 C CA . ASP A 1 85 ? -5.350 -5.248 12.975 1.00 95.06 85 ASP A CA 1
ATOM 725 C C . ASP A 1 85 ? -5.088 -4.177 11.900 1.00 95.06 85 ASP A C 1
ATOM 727 O O . ASP A 1 85 ? -4.214 -4.298 11.042 1.00 95.06 85 ASP A O 1
ATOM 731 N N . ASP A 1 86 ? -5.933 -3.140 11.903 1.00 96.12 86 ASP A N 1
ATOM 732 C CA . ASP A 1 86 ? -5.915 -2.099 10.867 1.00 96.12 86 ASP A CA 1
ATOM 733 C C . ASP A 1 86 ? -4.593 -1.303 10.865 1.00 96.12 86 ASP A C 1
ATOM 735 O O . ASP A 1 86 ? -4.152 -0.863 9.802 1.00 96.12 86 ASP A O 1
ATOM 739 N N . ILE A 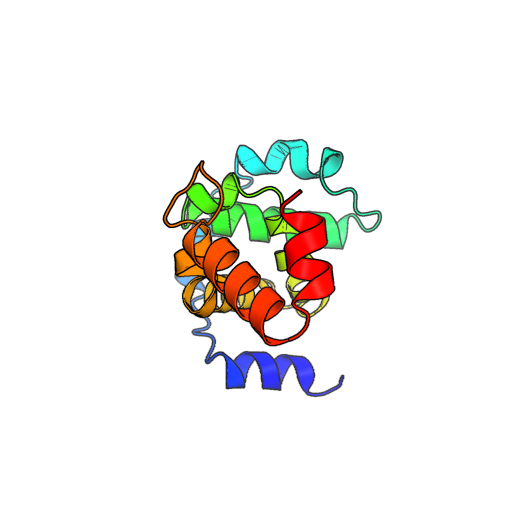1 87 ? -3.944 -1.152 12.030 1.00 97.25 87 ILE A N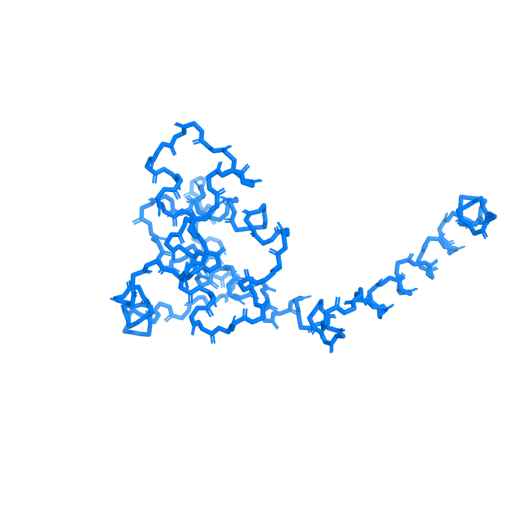 1
ATOM 740 C CA . ILE A 1 87 ? -2.646 -0.474 12.139 1.00 97.25 87 ILE A CA 1
ATOM 741 C C . ILE A 1 87 ? -1.550 -1.289 11.460 1.00 97.25 87 ILE A C 1
ATOM 743 O O . ILE A 1 87 ? -0.829 -0.735 10.636 1.00 97.25 87 ILE A O 1
ATOM 747 N N . SER A 1 88 ? -1.481 -2.604 11.692 1.00 97.31 88 SER A N 1
ATOM 748 C CA . SER A 1 88 ? -0.488 -3.441 11.011 1.00 97.31 88 SER A CA 1
ATOM 749 C C . SER A 1 88 ? -0.695 -3.448 9.495 1.00 97.31 88 SER A C 1
ATOM 751 O O . SER A 1 88 ? 0.283 -3.465 8.751 1.00 97.31 88 SER A O 1
ATOM 753 N N . ALA A 1 89 ? -1.945 -3.389 9.013 1.00 97.88 89 ALA A N 1
ATOM 754 C CA . ALA A 1 89 ? -2.229 -3.250 7.580 1.00 97.88 89 ALA A CA 1
ATOM 755 C C . ALA A 1 89 ? -1.654 -1.943 7.006 1.00 97.88 89 ALA A C 1
ATOM 757 O O . ALA A 1 89 ? -1.004 -1.954 5.959 1.00 97.88 89 ALA A O 1
ATOM 758 N N . PHE A 1 90 ? -1.895 -0.833 7.706 1.00 98.31 90 PHE A N 1
ATOM 759 C CA . PHE A 1 90 ? -1.427 0.497 7.331 1.00 98.31 90 PHE A CA 1
ATOM 760 C C . PHE A 1 90 ? 0.101 0.605 7.375 1.00 98.31 90 PHE A C 1
ATOM 762 O O . PHE A 1 90 ? 0.714 1.036 6.401 1.00 98.31 90 PHE A O 1
ATOM 769 N N . GLU A 1 91 ? 0.725 0.165 8.465 1.00 98.25 91 GLU A N 1
ATOM 770 C CA . GLU A 1 91 ? 2.178 0.212 8.631 1.00 98.25 91 GLU A CA 1
ATOM 771 C C . GLU A 1 91 ? 2.892 -0.729 7.662 1.00 98.25 91 GLU A C 1
ATOM 773 O O . GLU A 1 91 ? 3.939 -0.369 7.139 1.00 98.25 91 GLU A O 1
ATOM 778 N N . THR A 1 92 ? 2.309 -1.891 7.347 1.00 97.94 92 THR A N 1
ATOM 779 C CA . THR A 1 92 ? 2.836 -2.777 6.296 1.00 97.94 92 THR A CA 1
ATOM 780 C C . THR A 1 92 ? 2.852 -2.068 4.945 1.00 97.94 92 THR A C 1
ATOM 782 O O . THR A 1 92 ? 3.857 -2.112 4.240 1.00 97.94 92 THR A O 1
ATOM 785 N N . LEU A 1 93 ? 1.760 -1.384 4.588 1.00 97.62 93 LEU A N 1
ATOM 786 C CA . LEU A 1 93 ? 1.692 -0.617 3.347 1.00 97.62 93 LEU A CA 1
ATOM 787 C C . LEU A 1 93 ? 2.721 0.521 3.335 1.00 97.62 93 LEU A C 1
ATOM 789 O O . LEU A 1 93 ? 3.448 0.658 2.355 1.00 97.62 93 LEU A O 1
ATOM 793 N N . LEU A 1 94 ? 2.833 1.295 4.419 1.00 96.94 94 LEU A N 1
ATOM 794 C CA . LEU A 1 94 ? 3.844 2.351 4.520 1.00 96.94 94 LEU A CA 1
ATOM 795 C C . LEU A 1 94 ? 5.267 1.802 4.448 1.00 96.94 94 LEU A C 1
ATOM 797 O O . LEU A 1 94 ? 6.093 2.372 3.745 1.00 96.94 94 LEU A O 1
ATOM 801 N N . ALA A 1 95 ? 5.556 0.691 5.124 1.00 97.00 95 ALA A N 1
ATOM 802 C CA . ALA A 1 95 ? 6.860 0.048 5.056 1.00 97.00 95 ALA A CA 1
ATOM 803 C C . ALA A 1 95 ? 7.189 -0.355 3.614 1.00 97.00 95 ALA A C 1
ATOM 805 O O . ALA A 1 95 ? 8.308 -0.123 3.162 1.00 97.00 95 ALA A O 1
ATOM 806 N N . VAL A 1 96 ? 6.217 -0.881 2.862 1.00 95.38 96 VAL A N 1
ATOM 807 C CA . VAL A 1 96 ? 6.419 -1.195 1.443 1.00 95.38 96 VAL A CA 1
ATOM 808 C C . VAL A 1 96 ? 6.712 0.065 0.623 1.00 95.38 96 VAL A C 1
ATOM 810 O O . VAL A 1 96 ? 7.681 0.095 -0.136 1.00 95.38 96 VAL A O 1
ATOM 813 N N . LEU A 1 97 ? 5.917 1.121 0.802 1.00 94.44 97 LEU A N 1
ATOM 814 C CA . LEU A 1 97 ? 6.091 2.385 0.079 1.00 94.44 97 LEU A CA 1
ATOM 815 C C . LEU A 1 97 ? 7.430 3.065 0.402 1.00 94.44 97 LEU A C 1
ATOM 817 O O . LEU A 1 97 ? 8.087 3.571 -0.499 1.00 94.44 97 LEU A O 1
ATOM 821 N N . LEU A 1 98 ? 7.861 3.045 1.662 1.00 93.75 98 LEU A N 1
ATOM 822 C CA . LEU A 1 98 ? 9.109 3.672 2.099 1.00 93.75 98 LEU A CA 1
ATOM 823 C C . LEU A 1 98 ? 10.355 2.905 1.640 1.00 93.75 98 LEU A C 1
ATOM 825 O O . LEU A 1 98 ? 11.370 3.531 1.354 1.00 93.75 98 LEU A O 1
ATOM 829 N N . ASN A 1 99 ? 10.293 1.571 1.569 1.00 93.31 99 ASN A N 1
ATOM 830 C CA . ASN A 1 99 ? 11.456 0.754 1.208 1.00 93.31 99 ASN A CA 1
ATOM 831 C C . ASN A 1 99 ? 11.592 0.524 -0.303 1.00 93.31 99 ASN A C 1
ATOM 833 O O . ASN A 1 99 ? 12.711 0.479 -0.804 1.00 93.31 99 ASN A O 1
ATOM 837 N N . TRP A 1 100 ? 10.481 0.377 -1.032 1.00 90.44 100 TRP A N 1
ATOM 838 C CA . TRP A 1 100 ? 10.508 0.059 -2.469 1.00 90.44 100 TRP A CA 1
ATOM 839 C C . TRP A 1 100 ? 9.781 1.077 -3.343 1.00 90.44 100 TRP A C 1
ATOM 841 O O . TRP A 1 100 ? 9.965 1.064 -4.556 1.00 90.44 100 TRP A O 1
ATOM 851 N N . GLY A 1 101 ? 8.959 1.943 -2.749 1.00 87.25 101 GLY A N 1
ATOM 852 C CA . GLY A 1 101 ? 8.115 2.888 -3.476 1.00 87.25 101 GLY A CA 1
ATOM 853 C C . GLY A 1 101 ? 8.683 4.294 -3.640 1.00 87.25 101 GLY A C 1
ATOM 854 O O . GLY A 1 101 ? 8.028 5.121 -4.270 1.00 87.25 101 GLY A O 1
ATOM 855 N N . SER A 1 102 ? 9.871 4.588 -3.106 1.00 81.62 102 SER A N 1
ATOM 856 C CA . SER A 1 102 ? 10.469 5.930 -3.164 1.00 81.62 102 SER A CA 1
ATOM 857 C C . SER A 1 102 ? 10.641 6.436 -4.601 1.00 81.62 102 SER A C 1
ATOM 859 O O . SER A 1 102 ? 10.228 7.553 -4.904 1.00 81.62 102 SER A O 1
ATOM 861 N N . SER A 1 103 ? 11.146 5.596 -5.509 1.00 86.06 103 SER A N 1
ATOM 862 C CA . SER A 1 103 ? 11.320 5.939 -6.929 1.00 86.06 103 SER A CA 1
ATOM 863 C C . SER A 1 103 ? 10.012 5.950 -7.727 1.00 86.06 103 SER A C 1
ATOM 865 O O . SER A 1 103 ? 9.961 6.497 -8.827 1.00 86.06 103 SER A O 1
ATOM 867 N N . TRP A 1 104 ? 8.924 5.371 -7.200 1.00 87.94 104 TRP A N 1
ATOM 868 C CA . TRP A 1 104 ? 7.648 5.296 -7.925 1.00 87.94 104 TRP A CA 1
ATOM 869 C C . TRP A 1 104 ? 6.967 6.656 -8.043 1.00 87.94 104 TRP A C 1
ATOM 871 O O . TRP A 1 104 ? 6.207 6.883 -8.980 1.00 87.94 104 TRP A O 1
ATOM 881 N N . VAL A 1 105 ? 7.219 7.541 -7.079 1.00 88.38 105 VAL A N 1
ATOM 882 C CA . VAL A 1 105 ? 6.585 8.863 -6.986 1.00 88.38 105 VAL A CA 1
ATOM 883 C C . VAL A 1 105 ? 7.556 10.013 -7.243 1.00 88.38 105 VAL A C 1
ATOM 885 O O . VAL A 1 105 ? 7.139 11.164 -7.238 1.00 88.38 105 VAL A O 1
ATOM 888 N N . GLU A 1 106 ? 8.834 9.723 -7.496 1.00 87.56 106 GLU A N 1
ATOM 889 C CA . GLU A 1 106 ? 9.892 10.731 -7.656 1.00 87.56 106 GLU A CA 1
ATOM 890 C C . GLU A 1 106 ? 9.633 11.698 -8.820 1.00 87.56 106 GLU A C 1
ATOM 892 O O . GLU A 1 106 ? 9.919 12.887 -8.727 1.00 87.56 106 GLU A O 1
ATOM 897 N N . THR A 1 107 ? 9.043 11.195 -9.903 1.00 86.56 107 THR A N 1
ATOM 898 C CA . THR A 1 107 ? 8.715 11.976 -11.107 1.00 86.56 107 THR A CA 1
ATOM 899 C C . THR A 1 107 ? 7.225 12.294 -11.220 1.00 86.56 107 THR A C 1
ATOM 901 O O . THR A 1 107 ? 6.792 12.816 -12.247 1.00 86.56 107 THR A O 1
ATOM 904 N N . PHE A 1 108 ? 6.430 12.016 -10.179 1.00 86.81 108 PHE A N 1
ATOM 905 C CA . PHE A 1 108 ? 4.986 12.253 -10.194 1.00 86.81 108 PHE A CA 1
ATOM 906 C C . PHE A 1 108 ? 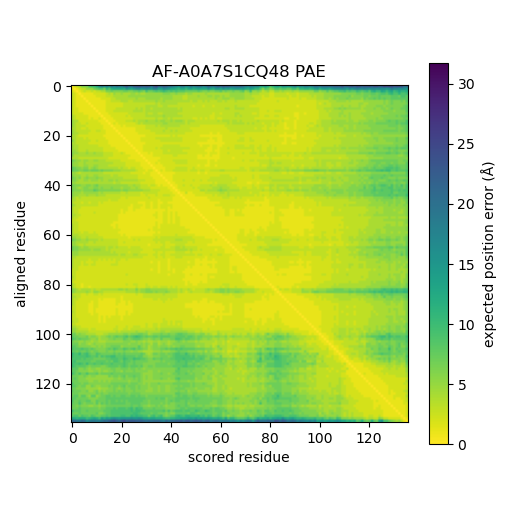4.669 13.723 -10.551 1.00 86.81 108 PHE A C 1
ATOM 908 O O . PHE A 1 108 ? 5.291 14.626 -9.986 1.00 86.81 108 PHE A O 1
ATOM 915 N N . PRO A 1 109 ? 3.708 14.003 -11.458 1.00 88.12 109 PRO A N 1
ATOM 916 C CA . PRO A 1 109 ? 2.704 13.094 -12.031 1.00 88.12 109 PRO A CA 1
ATOM 917 C C . PRO A 1 109 ? 3.153 12.312 -13.277 1.00 88.12 109 PRO A C 1
ATOM 919 O O . PRO A 1 109 ? 2.340 11.614 -13.883 1.00 88.12 109 PRO A O 1
ATOM 922 N N . HIS A 1 110 ? 4.414 12.423 -13.692 1.00 86.88 110 HIS A N 1
ATOM 923 C CA . HIS A 1 110 ? 4.943 11.639 -14.805 1.00 86.88 110 HIS A CA 1
ATOM 924 C C . HIS A 1 110 ? 5.159 10.173 -14.409 1.00 86.88 110 HIS A C 1
ATOM 926 O O . HIS A 1 110 ? 5.196 9.815 -13.231 1.00 86.88 110 HIS A O 1
ATOM 932 N N . ALA A 1 111 ? 5.279 9.311 -15.421 1.00 84.12 111 ALA A N 1
ATOM 933 C CA . ALA A 1 111 ? 5.583 7.903 -15.212 1.00 84.12 111 ALA A CA 1
ATOM 934 C C . ALA A 1 111 ? 6.958 7.740 -14.533 1.00 84.12 111 ALA A C 1
ATOM 936 O O . ALA A 1 111 ? 7.852 8.541 -14.813 1.00 84.12 111 ALA A O 1
ATOM 937 N N . PRO A 1 112 ? 7.162 6.703 -13.695 1.00 87.50 112 PRO A N 1
ATOM 938 C CA . PRO A 1 112 ? 8.416 6.480 -12.978 1.00 87.50 112 PRO A CA 1
ATOM 939 C C . PRO A 1 112 ? 9.527 6.035 -13.939 1.00 87.50 112 PRO A C 1
ATOM 941 O O . PRO A 1 112 ? 9.846 4.848 -14.047 1.00 87.50 112 PRO A O 1
ATOM 944 N N . LEU A 1 113 ? 10.121 7.002 -14.644 1.00 87.12 113 LEU A N 1
ATOM 945 C CA . LEU A 1 113 ? 11.069 6.775 -15.741 1.00 87.12 113 LEU A CA 1
ATOM 946 C C . LEU A 1 113 ? 12.263 5.918 -15.320 1.00 87.12 113 LEU A C 1
ATOM 948 O O . LEU A 1 113 ? 12.725 5.086 -16.094 1.00 87.12 113 LEU A O 1
ATOM 952 N N . GLN A 1 114 ? 12.741 6.078 -14.085 1.00 87.25 114 GLN A N 1
ATOM 953 C CA . GLN A 1 114 ? 13.854 5.283 -13.574 1.00 87.25 114 GLN A CA 1
ATOM 954 C C . GLN A 1 114 ? 13.501 3.792 -13.496 1.00 87.25 114 GLN A C 1
ATOM 956 O O . GLN A 1 114 ? 14.282 2.953 -13.944 1.00 87.25 114 GLN A O 1
ATOM 961 N N . LEU A 1 115 ? 12.321 3.457 -12.963 1.00 89.62 115 LEU A N 1
ATOM 962 C CA . LEU A 1 115 ? 11.858 2.072 -12.868 1.00 89.62 115 LEU A CA 1
ATOM 963 C C . LEU A 1 115 ? 11.597 1.487 -14.261 1.00 89.62 115 LEU A C 1
ATOM 965 O O . LEU A 1 115 ? 11.964 0.344 -14.522 1.00 89.62 115 LEU A O 1
ATOM 969 N N . MET A 1 116 ? 11.001 2.278 -15.159 1.00 90.19 116 MET A N 1
ATOM 970 C CA . MET A 1 116 ? 10.757 1.866 -16.545 1.00 90.19 116 MET A CA 1
ATOM 971 C C . MET A 1 116 ? 12.066 1.580 -17.283 1.00 90.19 116 MET A C 1
ATOM 973 O O . MET A 1 116 ? 12.214 0.504 -17.854 1.00 90.19 116 MET A O 1
ATOM 977 N N . GLY A 1 117 ? 13.052 2.475 -17.189 1.00 91.62 117 GLY A N 1
ATOM 978 C CA . GLY A 1 117 ? 14.361 2.275 -17.810 1.00 91.62 117 GLY A CA 1
ATOM 979 C C . GLY A 1 117 ? 15.094 1.051 -17.256 1.00 91.62 117 GLY A C 1
ATOM 980 O O . GLY A 1 117 ? 15.681 0.284 -18.014 1.00 91.62 117 GLY A O 1
ATOM 981 N N . GLN A 1 118 ? 15.019 0.804 -15.943 1.00 92.06 118 GLN A N 1
ATOM 982 C CA . GLN A 1 118 ? 15.570 -0.419 -15.346 1.00 92.06 118 GLN A CA 1
ATOM 983 C C . GLN A 1 118 ? 14.884 -1.681 -15.884 1.00 92.06 118 GLN A C 1
ATOM 985 O O . GLN A 1 118 ? 15.563 -2.658 -16.201 1.00 92.06 118 GLN A O 1
ATOM 990 N N . ALA A 1 119 ? 13.555 -1.659 -16.015 1.00 93.19 119 ALA A N 1
ATOM 991 C CA . ALA A 1 119 ? 12.799 -2.768 -16.585 1.00 93.19 119 ALA A CA 1
ATOM 992 C C . ALA A 1 119 ? 13.160 -3.007 -18.061 1.00 93.19 119 ALA A C 1
ATOM 994 O O . ALA A 1 119 ? 13.352 -4.155 -18.454 1.00 93.19 119 ALA A O 1
ATOM 995 N N . GLU A 1 120 ? 13.326 -1.949 -18.859 1.00 94.38 120 GLU A N 1
ATOM 996 C CA . GLU A 1 120 ? 13.755 -2.041 -20.261 1.00 94.38 120 GLU A CA 1
ATOM 997 C C . GLU A 1 120 ? 15.162 -2.630 -20.407 1.00 94.38 120 GLU A C 1
ATOM 999 O O . GLU A 1 120 ? 15.393 -3.463 -21.283 1.00 94.38 120 GLU A O 1
ATOM 1004 N N . VAL A 1 121 ? 16.102 -2.229 -19.545 1.00 96.12 121 VAL A N 1
ATOM 1005 C CA . VAL A 1 121 ? 17.467 -2.777 -19.539 1.00 96.12 121 VAL A CA 1
ATOM 1006 C C . VAL A 1 121 ? 17.456 -4.264 -19.181 1.00 96.12 121 VAL A C 1
ATOM 1008 O O . VAL A 1 121 ? 18.113 -5.057 -19.855 1.00 96.12 121 VAL A O 1
ATOM 1011 N N . LEU A 1 122 ? 16.694 -4.659 -18.156 1.00 96.88 122 LEU A N 1
ATOM 1012 C CA . LEU A 1 122 ? 16.557 -6.067 -17.770 1.00 96.88 122 LEU A CA 1
ATOM 1013 C C . LEU A 1 122 ? 15.888 -6.892 -18.872 1.00 96.88 122 LEU A C 1
ATOM 1015 O O . LEU A 1 122 ? 16.350 -7.993 -19.171 1.00 96.88 122 LEU A O 1
ATOM 1019 N N . LEU A 1 123 ? 14.843 -6.357 -19.506 1.00 97.00 123 LEU A N 1
ATOM 1020 C CA . LEU A 1 123 ? 14.170 -7.019 -20.617 1.00 97.00 123 LEU A CA 1
ATOM 1021 C C . LEU A 1 123 ? 15.127 -7.214 -21.794 1.00 97.00 123 LEU A C 1
ATOM 1023 O O . LEU A 1 123 ? 15.259 -8.329 -22.277 1.00 97.00 123 LEU A O 1
ATOM 1027 N N . ALA A 1 124 ? 15.862 -6.176 -22.197 1.00 96.75 124 ALA A N 1
ATOM 1028 C CA . ALA A 1 124 ? 16.833 -6.279 -23.285 1.00 96.75 124 ALA A CA 1
ATOM 1029 C C . ALA A 1 124 ? 17.973 -7.268 -22.984 1.00 96.75 124 ALA A C 1
ATOM 1031 O O . ALA A 1 124 ? 18.526 -7.861 -23.907 1.00 96.75 124 ALA A O 1
ATOM 1032 N N . HIS A 1 125 ? 18.326 -7.452 -21.709 1.00 97.62 125 HIS A N 1
ATOM 1033 C CA . HIS A 1 125 ? 19.333 -8.426 -21.298 1.00 97.62 125 HIS A CA 1
ATOM 1034 C C . HIS A 1 125 ? 18.821 -9.873 -21.352 1.00 97.62 125 HIS A C 1
ATOM 1036 O O . HIS A 1 125 ? 19.561 -10.764 -21.765 1.00 97.62 125 HIS A O 1
ATOM 1042 N N . HIS A 1 126 ? 17.580 -10.115 -20.920 1.00 98.00 126 HIS A N 1
ATOM 1043 C CA . HIS A 1 126 ? 17.023 -11.466 -20.801 1.00 98.00 126 HIS A CA 1
ATOM 1044 C C . HIS A 1 126 ? 16.262 -11.942 -22.046 1.00 98.00 126 HIS A C 1
ATOM 1046 O O . HIS A 1 126 ? 16.238 -13.143 -22.305 1.00 98.00 126 HIS A O 1
ATOM 1052 N N . ASP A 1 127 ? 15.656 -11.025 -22.800 1.00 97.69 127 ASP A N 1
ATOM 1053 C CA . ASP A 1 127 ? 14.874 -11.293 -24.008 1.00 97.69 127 ASP A CA 1
ATOM 1054 C C . ASP A 1 127 ? 14.996 -10.117 -25.006 1.00 97.69 127 ASP A C 1
ATOM 1056 O O . ASP A 1 127 ? 14.136 -9.227 -25.067 1.00 97.69 127 ASP A O 1
ATOM 1060 N N . PRO A 1 128 ? 16.096 -10.065 -25.781 1.00 96.19 128 PRO A N 1
ATOM 1061 C CA . PRO A 1 128 ? 16.342 -8.972 -26.717 1.00 9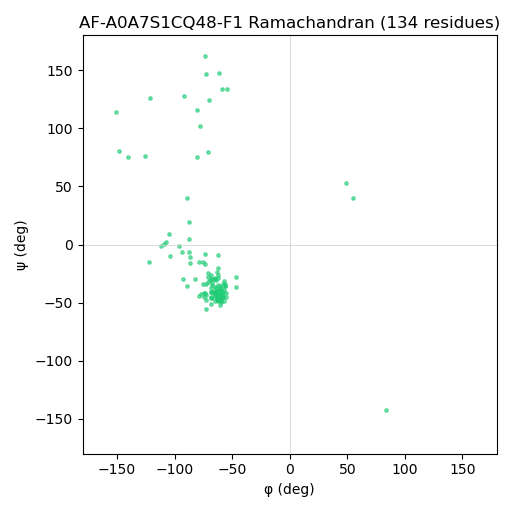6.19 128 PRO A CA 1
ATOM 1062 C C . PRO A 1 128 ? 15.339 -8.942 -27.879 1.00 96.19 128 PRO A C 1
ATOM 1064 O O . PRO A 1 128 ? 15.042 -7.862 -28.384 1.00 96.19 128 PRO A O 1
ATOM 1067 N N . GLU A 1 129 ? 14.792 -10.091 -28.291 1.00 97.12 129 GLU A N 1
ATOM 1068 C CA . GLU A 1 129 ? 13.814 -10.157 -29.384 1.00 97.12 129 GLU A CA 1
ATOM 1069 C C . GLU A 1 129 ? 12.494 -9.499 -28.968 1.00 97.12 129 GLU A C 1
ATOM 1071 O O . GLU A 1 129 ? 11.961 -8.656 -29.698 1.00 97.12 129 GLU A O 1
ATOM 1076 N N . LEU A 1 130 ? 12.009 -9.807 -27.759 1.00 96.50 130 LEU A N 1
ATOM 1077 C CA . LEU A 1 130 ? 10.836 -9.142 -27.199 1.00 96.50 130 LEU A CA 1
ATOM 1078 C C . LEU A 1 130 ? 11.095 -7.650 -26.955 1.00 96.50 130 LEU A C 1
ATOM 1080 O O . LEU A 1 130 ? 10.232 -6.824 -27.260 1.00 96.50 130 LEU A O 1
ATOM 1084 N N . ALA A 1 131 ? 12.275 -7.288 -26.445 1.00 95.69 131 ALA A N 1
ATOM 1085 C CA . ALA A 1 131 ? 12.636 -5.889 -26.222 1.00 95.69 131 ALA A CA 1
ATOM 1086 C C . ALA A 1 131 ? 12.597 -5.070 -27.522 1.00 95.69 131 ALA A C 1
ATOM 1088 O O . ALA A 1 131 ? 12.033 -3.976 -27.546 1.00 95.69 131 ALA A O 1
ATOM 1089 N N . ASP A 1 132 ? 13.153 -5.601 -28.611 1.00 95.62 132 ASP A N 1
ATOM 1090 C CA . ASP A 1 132 ? 13.142 -4.929 -29.909 1.00 95.62 132 ASP A CA 1
ATOM 1091 C C . ASP A 1 132 ? 11.747 -4.898 -30.535 1.00 95.62 132 ASP A C 1
ATOM 1093 O O . ASP A 1 132 ? 11.408 -3.921 -31.203 1.00 95.62 132 ASP A O 1
ATOM 1097 N N . HIS A 1 133 ? 10.913 -5.915 -30.303 1.00 96.19 133 HIS A N 1
ATOM 1098 C CA . HIS A 1 133 ? 9.518 -5.891 -30.739 1.00 96.19 133 HIS A CA 1
ATOM 1099 C C . HIS A 1 133 ? 8.719 -4.768 -30.063 1.00 96.19 133 HIS A C 1
ATOM 1101 O O . HIS A 1 133 ? 7.979 -4.070 -30.748 1.00 96.19 133 HIS A O 1
ATOM 1107 N N . LEU A 1 134 ? 8.894 -4.559 -28.753 1.00 93.62 134 LEU A N 1
ATOM 1108 C CA . LEU A 1 134 ? 8.180 -3.519 -27.994 1.00 93.62 134 LEU A CA 1
ATOM 1109 C C . LEU A 1 134 ? 8.674 -2.088 -28.273 1.00 93.62 134 LEU A C 1
ATOM 1111 O O . LEU A 1 134 ? 7.986 -1.133 -27.921 1.00 93.62 134 LEU A O 1
ATOM 1115 N N . ARG A 1 135 ? 9.864 -1.930 -28.869 1.00 88.12 135 ARG A N 1
ATOM 1116 C CA . ARG A 1 135 ? 10.435 -0.627 -29.260 1.00 88.12 135 ARG A CA 1
ATOM 1117 C C . ARG A 1 135 ? 10.005 -0.151 -30.651 1.00 88.12 135 ARG A C 1
ATOM 1119 O O . ARG A 1 135 ? 10.254 1.011 -30.973 1.00 88.12 135 ARG A O 1
ATOM 1126 N N . ARG A 1 136 ? 9.457 -1.042 -31.481 1.00 72.94 136 ARG A N 1
ATOM 1127 C CA . ARG A 1 136 ? 8.953 -0.728 -32.828 1.00 72.94 136 ARG A CA 1
ATOM 1128 C C . ARG A 1 136 ? 7.567 -0.104 -32.763 1.00 72.94 136 ARG A C 1
ATOM 1130 O O . ARG A 1 136 ? 7.323 0.792 -33.598 1.00 72.94 136 ARG A O 1
#

Solvent-accessible surface area (backbone atoms only — not comparable to full-atom values): 7884 Å² total; per-residue (Å²): 116,97,55,52,69,59,50,53,43,59,77,66,59,60,80,80,57,60,67,65,51,49,64,36,50,72,70,47,77,35,78,73,43,70,65,38,62,78,80,60,73,57,91,52,64,69,60,41,54,51,42,45,43,44,52,13,26,47,20,71,73,41,59,73,59,38,72,44,87,60,46,65,70,67,44,42,62,38,41,67,66,32,70,89,39,65,63,61,22,42,46,52,47,49,50,48,40,69,75,71,35,60,63,58,56,70,48,58,96,48,74,32,58,70,60,51,52,52,51,52,52,51,37,43,72,77,39,48,69,62,39,54,60,76,72,107

Foldseek 3Di:
DVCPLVCLCVVLVQPPCPPLLCVLLVVPFAPLLPCVCVLPPDPPPLLSVLLRSLQSSVCSVPVLSSPDSCLSVVLSVLCVVCVPPSSSSNSSSVSCCVPPVPLCPPPPPDGSVVVVVVVLVVCCVPPVPVSVVVVD

InterPro domains:
  IPR000195 Rab-GAP-TBC domain [PS50086] (1-136)
  IPR051570 TBC1 domain family involved in cilium biogenesis [PTHR19853] (1-134)

pLDDT: mean 94.2, std 4.88, range [64.56, 98.44]

Organism: NCBI:txid1486930

Secondary structure (DSSP, 8-state):
-TTHHHHHHHHHT----HHHHHHHHTT-S-GGGTTHHHHS--S-HHHHHHHHHHHHHHHHH-HHHHT-TTHHHHHHHHHHHSTT-HHHHHHHHHHHHHHH-GGGSTTTTS--HHHHHHHHHHHHHH-HHHHHHHH-